Protein AF-A0A3A3A7U8-F1 (afdb_monomer_lite)

Radius of gyration: 15.56 Å; chains: 1; bounding box: 38×31×41 Å

pLDDT: mean 91.9, std 12.29, range [43.56, 98.62]

InterPro domains:
  IPR012312 Hemerythrin-like [P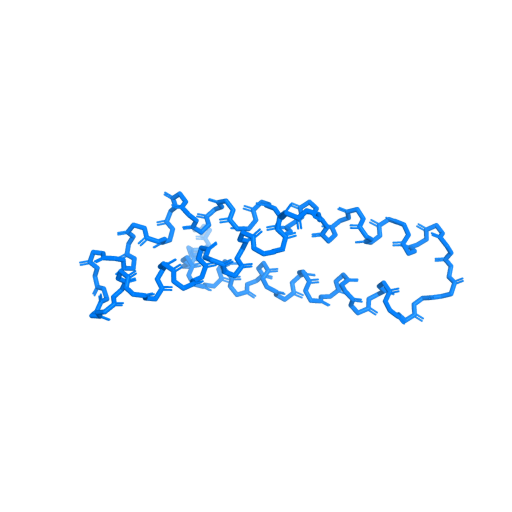F01814] (8-84)

Structure (mmCIF, N/CA/C/O backbone):
data_AF-A0A3A3A7U8-F1
#
_entry.id   AF-A0A3A3A7U8-F1
#
loop_
_atom_site.group_PDB
_atom_site.id
_atom_site.type_symbol
_atom_site.label_atom_id
_atom_site.label_alt_id
_atom_site.label_comp_id
_atom_site.label_asym_id
_atom_site.label_entity_id
_atom_site.label_seq_id
_atom_site.pdbx_PDB_ins_code
_atom_site.Cartn_x
_atom_site.Cartn_y
_atom_site.Cartn_z
_atom_site.occupancy
_atom_site.B_iso_or_equiv
_atom_site.auth_seq_id
_atom_site.auth_comp_id
_atom_site.auth_asym_id
_atom_site.auth_atom_id
_atom_site.pdbx_PDB_model_num
ATOM 1 N N . MET A 1 1 ? -22.915 21.911 -2.773 1.00 43.56 1 MET A N 1
ATOM 2 C CA . MET A 1 1 ? -22.876 20.445 -2.585 1.00 43.56 1 MET A CA 1
ATOM 3 C C . MET A 1 1 ? -21.745 20.165 -1.616 1.00 43.56 1 MET A C 1
ATOM 5 O O . MET A 1 1 ? -20.643 20.625 -1.880 1.00 43.56 1 MET A O 1
ATOM 9 N N . SER A 1 2 ? -22.014 19.525 -0.478 1.00 43.78 2 SER A N 1
ATOM 10 C CA . SER A 1 2 ? -20.938 19.030 0.391 1.00 43.78 2 SER A CA 1
ATOM 11 C C . SER A 1 2 ? -20.115 17.997 -0.392 1.00 43.78 2 SER A C 1
ATOM 13 O O . SER A 1 2 ? -20.713 17.275 -1.198 1.00 43.78 2 SER A O 1
ATOM 15 N N . PRO A 1 3 ? -18.784 17.923 -0.214 1.00 54.19 3 PRO A N 1
ATOM 16 C CA . PRO A 1 3 ? -18.003 16.881 -0.864 1.00 54.19 3 PRO A CA 1
ATOM 17 C C . PRO A 1 3 ? -18.541 15.515 -0.416 1.00 54.19 3 PRO A C 1
ATOM 19 O O . PRO A 1 3 ? -18.963 15.392 0.740 1.00 54.19 3 PRO A O 1
ATOM 22 N N . PRO A 1 4 ? -18.575 14.500 -1.296 1.00 57.31 4 PRO A N 1
ATOM 23 C CA . PRO A 1 4 ? -18.948 13.159 -0.879 1.00 57.31 4 PRO A CA 1
ATOM 24 C C . PRO A 1 4 ? -18.001 12.734 0.246 1.00 57.31 4 PRO A C 1
ATOM 26 O O . PRO A 1 4 ? -16.784 12.706 0.072 1.00 57.31 4 PRO A O 1
ATOM 29 N N . THR A 1 5 ? -18.553 12.447 1.422 1.00 59.94 5 THR A N 1
ATOM 30 C CA . THR A 1 5 ? -17.787 11.879 2.530 1.00 59.94 5 THR A CA 1
ATOM 31 C C . THR A 1 5 ? -17.481 10.428 2.176 1.00 59.94 5 THR A C 1
ATOM 33 O O . THR A 1 5 ? -18.287 9.542 2.463 1.00 59.94 5 THR A O 1
ATOM 36 N N . SER A 1 6 ? -16.358 10.186 1.495 1.00 79.81 6 SER A N 1
ATOM 37 C CA . SER A 1 6 ? -15.835 8.829 1.315 1.00 79.81 6 SER A CA 1
ATOM 38 C C . SER A 1 6 ? -15.587 8.228 2.696 1.00 79.81 6 SER A C 1
ATOM 40 O O . SER A 1 6 ? -14.948 8.863 3.539 1.00 79.81 6 SER A O 1
ATOM 42 N N . ASN A 1 7 ? -16.132 7.039 2.964 1.00 90.94 7 ASN A N 1
ATOM 43 C CA . ASN A 1 7 ? -15.820 6.349 4.210 1.00 90.94 7 ASN A CA 1
ATOM 44 C C . ASN A 1 7 ? -14.381 5.811 4.149 1.00 90.94 7 ASN A C 1
ATOM 46 O O . ASN A 1 7 ? -13.816 5.620 3.072 1.00 90.94 7 ASN A O 1
ATOM 50 N N . ILE A 1 8 ? -13.790 5.544 5.315 1.00 91.38 8 ILE A N 1
ATOM 51 C CA . ILE A 1 8 ? -12.409 5.050 5.399 1.00 91.38 8 ILE A CA 1
ATOM 52 C C . ILE A 1 8 ? -12.206 3.749 4.609 1.00 91.38 8 ILE A C 1
ATOM 54 O O . ILE A 1 8 ? -11.170 3.578 3.977 1.00 91.38 8 ILE A O 1
ATOM 58 N N . SER A 1 9 ? -13.207 2.863 4.570 1.00 92.44 9 SER A N 1
ATOM 59 C CA . SER A 1 9 ? -13.093 1.594 3.846 1.00 92.44 9 SER A CA 1
ATOM 60 C C . SER A 1 9 ? -13.031 1.775 2.328 1.00 92.44 9 SER A C 1
ATOM 62 O O . SER A 1 9 ? -12.343 1.014 1.653 1.00 92.44 9 SER A O 1
ATOM 64 N N . ASP A 1 10 ? -13.706 2.789 1.786 1.00 94.56 10 ASP A N 1
ATOM 65 C CA . ASP A 1 10 ? -13.656 3.121 0.364 1.00 94.56 10 ASP A CA 1
ATOM 66 C C . ASP A 1 10 ? -12.297 3.712 -0.007 1.00 94.56 10 ASP A C 1
ATOM 68 O O . ASP A 1 10 ? -11.746 3.349 -1.044 1.00 94.56 10 ASP A O 1
ATOM 72 N N . THR A 1 11 ? -11.722 4.542 0.869 1.00 93.81 11 THR A N 1
ATOM 73 C CA . THR A 1 11 ? -10.366 5.084 0.702 1.00 93.81 11 THR A CA 1
ATOM 74 C C . THR A 1 11 ? -9.316 3.969 0.691 1.00 93.81 11 THR A C 1
ATOM 76 O O . THR A 1 11 ? -8.540 3.884 -0.254 1.00 93.81 11 THR A O 1
ATOM 79 N N . ILE A 1 12 ? -9.354 3.052 1.663 1.00 95.25 12 ILE A N 1
ATOM 80 C CA . ILE A 1 12 ? -8.429 1.903 1.746 1.00 95.25 12 ILE A CA 1
ATOM 81 C C . ILE A 1 12 ? -8.537 1.009 0.504 1.00 95.25 12 ILE A C 1
ATOM 83 O O . ILE A 1 12 ? -7.538 0.672 -0.127 1.00 95.25 12 ILE A O 1
ATOM 87 N N . LYS A 1 13 ? -9.764 0.681 0.075 1.00 95.88 13 LYS A N 1
ATOM 88 C CA . LYS A 1 13 ? -9.982 -0.101 -1.155 1.00 95.88 13 LYS A CA 1
ATOM 89 C C . LYS A 1 13 ? -9.489 0.620 -2.404 1.00 95.88 13 LYS A C 1
ATOM 91 O O . LYS A 1 13 ? -9.114 -0.043 -3.369 1.00 95.88 13 LYS A O 1
ATOM 96 N N . GLN A 1 14 ? -9.564 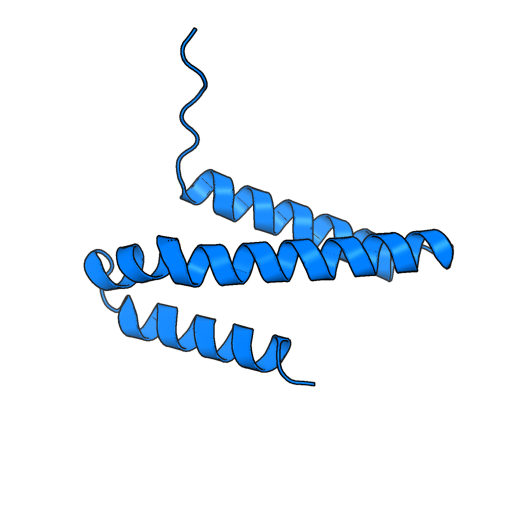1.947 -2.432 1.00 96.50 14 GLN A N 1
ATOM 97 C CA . GLN A 1 14 ? -9.072 2.722 -3.560 1.00 96.50 14 GLN A CA 1
ATOM 98 C C . GLN A 1 14 ? -7.544 2.692 -3.624 1.00 96.50 14 GLN A C 1
ATOM 100 O O . GLN A 1 14 ? -7.019 2.400 -4.697 1.00 96.50 14 GLN A O 1
ATOM 105 N N . ASP A 1 15 ? -6.862 2.884 -2.492 1.00 96.94 15 ASP A N 1
ATOM 106 C CA . ASP A 1 15 ? -5.402 2.758 -2.407 1.00 96.94 15 ASP A CA 1
ATOM 107 C C . ASP A 1 15 ? -4.945 1.356 -2.873 1.00 96.94 15 ASP A C 1
ATOM 109 O O . ASP A 1 15 ? -4.047 1.248 -3.707 1.00 96.94 15 ASP A O 1
ATOM 113 N N . HIS A 1 16 ? -5.620 0.272 -2.450 1.00 97.19 16 HIS A N 1
ATOM 114 C CA . HIS A 1 16 ? -5.304 -1.094 -2.913 1.00 97.19 16 HIS A CA 1
ATOM 115 C C . HIS A 1 16 ? -5.367 -1.232 -4.440 1.00 97.19 16 HIS A C 1
ATOM 117 O O . HIS A 1 16 ? -4.472 -1.812 -5.056 1.00 97.19 16 HIS A O 1
ATOM 123 N N . ARG A 1 17 ? -6.433 -0.714 -5.066 1.00 98.31 17 ARG A N 1
ATOM 124 C CA . ARG A 1 17 ? -6.614 -0.794 -6.527 1.00 98.31 17 ARG A CA 1
ATOM 125 C C . ARG A 1 17 ? -5.537 -0.017 -7.269 1.00 98.31 17 ARG A C 1
ATOM 127 O O . ARG A 1 17 ? -5.114 -0.439 -8.343 1.00 98.31 17 ARG A O 1
ATOM 134 N N . GLU A 1 18 ? -5.122 1.117 -6.719 1.00 97.88 18 GLU A N 1
ATOM 135 C CA . GLU A 1 18 ? -4.068 1.945 -7.291 1.00 97.88 18 GLU A CA 1
ATOM 136 C C . GLU A 1 18 ? -2.709 1.237 -7.219 1.00 97.88 18 GLU A C 1
ATOM 138 O O . GLU A 1 18 ? -2.061 1.064 -8.254 1.00 97.88 18 GLU A O 1
ATOM 143 N N . ILE A 1 19 ? -2.340 0.709 -6.049 1.00 98.06 19 ILE A N 1
ATOM 144 C CA . ILE A 1 19 ? -1.120 -0.090 -5.856 1.00 98.06 19 ILE A CA 1
ATOM 145 C C . ILE A 1 19 ? -1.102 -1.300 -6.809 1.00 98.06 19 ILE A C 1
ATOM 147 O O . ILE A 1 19 ? -0.109 -1.543 -7.501 1.00 98.06 19 ILE A O 1
ATOM 151 N N . GLU A 1 20 ? -2.219 -2.029 -6.924 1.00 98.31 20 GLU A N 1
ATOM 152 C CA . GLU A 1 20 ? -2.351 -3.159 -7.854 1.00 98.31 20 GLU A CA 1
ATOM 153 C C . GLU A 1 20 ? -2.197 -2.720 -9.322 1.00 98.31 20 GLU A C 1
ATOM 155 O O . GLU A 1 20 ? -1.610 -3.435 -10.139 1.00 98.31 20 GLU A O 1
ATOM 160 N N . SER A 1 21 ? -2.701 -1.534 -9.679 1.00 98.44 21 SER A N 1
ATOM 161 C CA . SER A 1 21 ? -2.563 -0.990 -11.033 1.00 98.44 21 SER A CA 1
ATOM 162 C C . SER A 1 21 ? -1.105 -0.702 -11.393 1.00 98.44 21 SER A C 1
ATOM 164 O O . SER A 1 21 ? -0.683 -1.009 -12.508 1.00 98.44 21 SER A O 1
ATOM 166 N N . TYR A 1 22 ? -0.308 -0.209 -10.440 1.00 98.50 22 TYR A N 1
ATOM 167 C CA . TYR A 1 22 ? 1.120 0.030 -10.640 1.00 98.50 22 TYR A CA 1
ATOM 168 C C . TYR A 1 22 ? 1.883 -1.274 -10.812 1.00 98.50 22 TYR A C 1
ATOM 170 O O . TYR A 1 22 ? 2.655 -1.406 -11.761 1.00 98.50 22 TYR A O 1
ATOM 178 N N . TYR A 1 23 ? 1.592 -2.275 -9.978 1.00 98.00 23 TYR A N 1
ATOM 179 C CA . TYR A 1 23 ? 2.160 -3.613 -10.129 1.00 98.00 23 TYR A CA 1
ATOM 180 C C . TYR A 1 23 ? 1.902 -4.201 -11.523 1.00 98.00 23 TYR A C 1
ATOM 182 O O . TYR A 1 23 ? 2.830 -4.692 -12.168 1.00 98.00 23 TYR A O 1
ATOM 190 N N . LYS A 1 24 ? 0.667 -4.089 -12.034 1.00 98.56 24 LYS A N 1
ATOM 191 C CA . LYS A 1 24 ? 0.314 -4.558 -13.386 1.00 98.56 24 LYS A CA 1
ATOM 192 C C . LYS A 1 24 ? 1.169 -3.906 -14.469 1.00 98.56 24 LYS A C 1
ATOM 194 O O . LYS A 1 24 ? 1.561 -4.596 -15.409 1.00 98.56 24 LYS A O 1
ATOM 199 N N . VAL A 1 25 ? 1.488 -2.615 -14.350 1.00 98.44 25 VAL A N 1
ATOM 200 C CA . VAL A 1 25 ? 2.384 -1.944 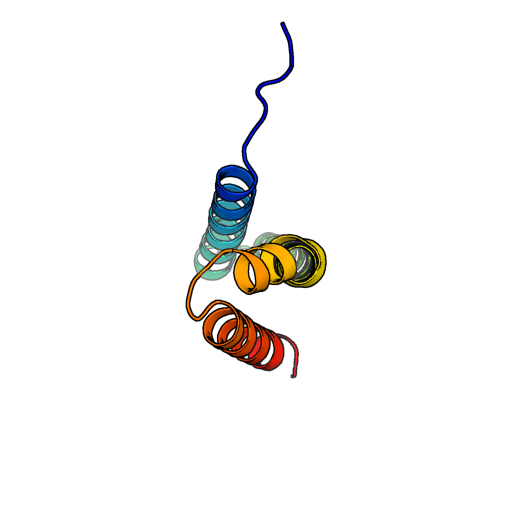-15.304 1.00 98.44 25 VAL A CA 1
ATOM 201 C C . VAL A 1 25 ? 3.814 -2.466 -15.172 1.00 98.44 25 VAL A C 1
ATOM 203 O O . VAL A 1 25 ? 4.400 -2.854 -16.180 1.00 98.44 25 VAL A O 1
ATOM 206 N N . ILE A 1 26 ? 4.342 -2.569 -13.946 1.00 98.44 26 ILE A N 1
ATOM 207 C CA . ILE A 1 26 ? 5.715 -3.037 -13.672 1.00 98.44 26 ILE A CA 1
ATOM 208 C C . ILE A 1 26 ? 6.002 -4.385 -14.347 1.00 98.44 26 ILE A C 1
ATOM 210 O O . ILE A 1 26 ? 7.075 -4.558 -14.928 1.00 98.44 26 ILE A O 1
ATOM 214 N N . ILE A 1 27 ? 5.054 -5.328 -14.284 1.00 98.12 27 ILE A N 1
ATOM 215 C CA . ILE A 1 27 ? 5.234 -6.685 -14.826 1.00 98.12 27 ILE A CA 1
ATOM 216 C C . ILE A 1 27 ? 4.914 -6.822 -16.321 1.00 98.12 27 ILE A C 1
ATOM 218 O O . ILE A 1 27 ? 5.224 -7.857 -16.908 1.00 98.12 27 ILE A O 1
ATOM 222 N N . SER A 1 28 ? 4.250 -5.836 -16.932 1.00 98.31 28 SER A N 1
ATOM 223 C CA . SER A 1 28 ? 3.774 -5.932 -18.321 1.00 98.31 28 SER A CA 1
ATOM 224 C C . SER A 1 28 ? 4.550 -5.058 -19.302 1.00 98.31 28 SER A C 1
ATOM 226 O O . SER A 1 28 ? 4.634 -5.408 -20.483 1.00 98.31 28 SER A O 1
ATOM 228 N N . THR A 1 29 ? 5.124 -3.943 -18.841 1.00 98.12 29 THR A N 1
ATOM 229 C CA . THR A 1 29 ? 5.873 -3.034 -19.711 1.00 98.12 29 THR A CA 1
ATOM 230 C C . THR A 1 29 ? 7.216 -3.625 -20.149 1.00 98.12 29 THR A C 1
ATOM 232 O O . THR A 1 29 ? 7.830 -4.440 -19.459 1.00 98.12 29 THR A O 1
ATOM 235 N N . ARG A 1 30 ? 7.673 -3.209 -21.334 1.00 98.19 30 ARG A N 1
ATOM 236 C CA . ARG A 1 30 ? 9.023 -3.481 -21.861 1.00 98.19 30 ARG A CA 1
ATOM 237 C C . ARG A 1 30 ? 9.908 -2.233 -21.860 1.00 98.19 30 ARG A C 1
ATOM 239 O O . ARG A 1 30 ? 11.065 -2.319 -22.260 1.00 98.19 30 ARG A O 1
ATOM 246 N N . ASP A 1 31 ? 9.355 -1.092 -21.461 1.00 98.62 31 ASP A N 1
ATOM 247 C CA . ASP A 1 31 ? 10.068 0.172 -21.339 1.00 98.62 31 ASP A CA 1
ATOM 248 C C . ASP A 1 31 ? 10.685 0.268 -19.934 1.00 98.62 31 ASP A C 1
ATOM 250 O O . ASP A 1 31 ? 9.984 0.202 -18.922 1.00 98.62 31 ASP A O 1
ATOM 254 N N . ALA A 1 32 ? 12.014 0.385 -19.874 1.00 98.44 32 ALA A N 1
ATOM 255 C CA . ALA A 1 32 ? 12.765 0.428 -18.622 1.00 98.44 32 ALA A CA 1
ATOM 256 C C . ALA A 1 32 ? 12.505 1.712 -17.813 1.00 98.44 32 ALA A C 1
ATOM 258 O O . ALA A 1 32 ? 12.484 1.667 -16.577 1.00 98.44 32 ALA A O 1
ATOM 259 N N . ASP A 1 33 ? 12.267 2.838 -18.487 1.00 98.62 33 ASP A N 1
ATOM 260 C CA . ASP A 1 33 ? 11.973 4.111 -17.829 1.00 98.62 33 ASP A CA 1
ATOM 261 C C . ASP A 1 33 ? 10.563 4.071 -17.233 1.00 98.62 33 ASP A C 1
ATOM 263 O O . ASP A 1 33 ? 10.343 4.479 -16.087 1.00 98.62 33 ASP A O 1
ATOM 267 N N . GLU A 1 34 ? 9.607 3.505 -17.976 1.00 98.44 34 GLU A N 1
ATOM 268 C CA . GLU A 1 34 ? 8.254 3.277 -17.470 1.00 98.44 34 GLU A CA 1
ATOM 269 C C . GLU A 1 34 ? 8.262 2.319 -16.275 1.00 98.44 34 GLU A C 1
ATOM 271 O O . GLU A 1 34 ? 7.673 2.632 -15.237 1.00 98.44 34 GLU A O 1
ATOM 276 N N . GLN A 1 35 ? 8.975 1.193 -16.382 1.00 98.50 35 GLN A N 1
ATOM 277 C CA . GLN A 1 35 ? 9.098 0.228 -15.291 1.00 98.50 35 GLN A CA 1
ATOM 278 C C . GLN A 1 35 ? 9.646 0.892 -14.024 1.00 98.50 35 GLN A C 1
ATOM 280 O O . GLN A 1 35 ? 9.042 0.763 -12.959 1.00 98.50 35 GLN A O 1
ATOM 285 N N . THR A 1 36 ? 10.733 1.658 -14.145 1.00 98.62 36 THR A N 1
ATOM 286 C CA . THR A 1 36 ? 11.349 2.370 -13.016 1.00 98.62 36 THR A CA 1
ATOM 287 C C . THR A 1 36 ? 10.380 3.377 -12.394 1.00 98.62 36 THR A C 1
ATOM 289 O O . THR A 1 36 ? 10.241 3.451 -11.171 1.00 98.62 36 THR A O 1
ATOM 292 N N . ARG A 1 37 ? 9.652 4.144 -13.217 1.00 98.62 37 ARG A N 1
ATOM 293 C CA . ARG A 1 37 ? 8.669 5.118 -12.722 1.00 98.62 37 ARG A CA 1
ATOM 294 C C . ARG A 1 37 ? 7.568 4.443 -11.909 1.00 98.62 37 ARG A C 1
ATOM 296 O O . ARG A 1 37 ? 7.246 4.915 -10.820 1.00 98.62 37 ARG A O 1
ATOM 303 N N . PHE A 1 38 ? 7.004 3.346 -12.409 1.00 98.62 38 PHE A N 1
ATOM 304 C CA . PHE A 1 38 ? 5.935 2.639 -11.704 1.00 98.62 38 PHE A CA 1
ATOM 305 C C . PHE A 1 38 ? 6.438 1.862 -10.482 1.00 98.62 38 PHE A C 1
ATOM 307 O O . PHE A 1 38 ? 5.713 1.804 -9.495 1.00 98.62 38 PHE A O 1
ATOM 314 N N . GLN A 1 39 ? 7.675 1.353 -10.479 1.00 98.31 39 GLN A N 1
ATOM 315 C CA . GLN A 1 39 ? 8.312 0.792 -9.276 1.00 98.31 39 GLN A CA 1
ATOM 316 C C . GLN A 1 39 ? 8.430 1.830 -8.155 1.00 98.31 39 GLN A C 1
ATO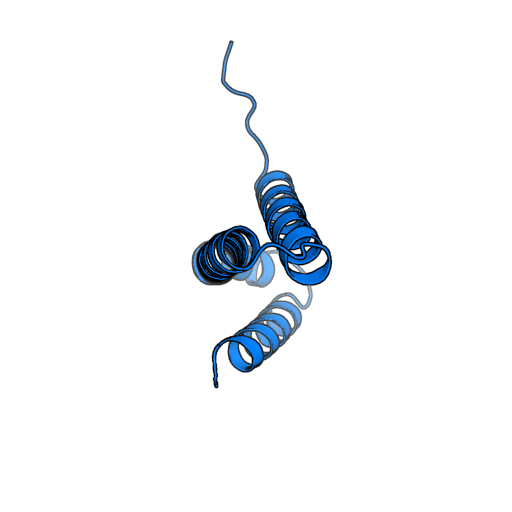M 318 O O . GLN A 1 39 ? 8.110 1.536 -7.001 1.00 98.31 39 GLN A O 1
ATOM 323 N N . ASN A 1 40 ? 8.826 3.059 -8.497 1.00 98.19 40 ASN A N 1
ATOM 324 C CA . ASN A 1 40 ? 8.893 4.155 -7.533 1.00 98.19 40 ASN A CA 1
ATOM 325 C C . ASN A 1 40 ? 7.499 4.512 -6.999 1.00 98.19 40 ASN A C 1
ATOM 327 O O . ASN A 1 40 ? 7.328 4.616 -5.788 1.00 98.19 40 ASN A O 1
ATOM 331 N N . MET A 1 41 ? 6.496 4.644 -7.877 1.00 98.19 41 MET A N 1
ATOM 332 C CA . MET A 1 41 ? 5.112 4.919 -7.459 1.00 98.19 41 MET A CA 1
ATOM 333 C C . MET A 1 41 ? 4.542 3.806 -6.575 1.00 98.19 41 MET A C 1
ATOM 335 O O . MET A 1 41 ? 3.961 4.093 -5.535 1.00 98.19 41 MET A O 1
ATOM 339 N N . PHE A 1 42 ? 4.760 2.541 -6.940 1.00 97.69 42 PHE A N 1
ATOM 340 C CA . PHE A 1 42 ? 4.354 1.387 -6.139 1.00 97.69 42 PHE A CA 1
ATOM 341 C C . PHE A 1 42 ? 4.973 1.431 -4.740 1.00 97.69 42 PHE A C 1
ATOM 343 O O . PHE A 1 42 ? 4.257 1.301 -3.752 1.00 97.69 42 PHE A O 1
ATOM 350 N N . THR A 1 43 ? 6.285 1.668 -4.652 1.00 96.06 43 THR A N 1
ATOM 351 C CA . THR A 1 43 ? 7.002 1.745 -3.370 1.00 96.06 43 THR A CA 1
ATOM 352 C C . THR A 1 43 ? 6.456 2.866 -2.488 1.00 96.06 43 THR A C 1
ATOM 354 O O . THR A 1 43 ? 6.194 2.649 -1.305 1.00 96.06 43 THR A O 1
ATOM 357 N N . TRP A 1 44 ? 6.258 4.059 -3.056 1.00 96.94 44 TRP A N 1
ATOM 358 C CA . TRP A 1 44 ? 5.748 5.212 -2.314 1.00 96.94 44 TRP A CA 1
ATOM 359 C C . TRP A 1 44 ? 4.318 5.011 -1.821 1.00 96.94 44 TRP A C 1
ATOM 361 O O . TRP A 1 44 ? 4.045 5.256 -0.643 1.00 96.94 44 TRP A O 1
ATOM 371 N N . GLU A 1 45 ? 3.418 4.550 -2.690 1.00 96.88 45 GLU A N 1
ATOM 372 C CA . GLU A 1 45 ? 2.019 4.362 -2.312 1.00 96.88 45 GLU A CA 1
ATOM 373 C C . GLU A 1 45 ? 1.837 3.213 -1.324 1.00 96.88 45 GLU A C 1
ATOM 375 O O . GLU A 1 45 ? 1.093 3.370 -0.359 1.00 96.88 45 GLU A O 1
ATOM 380 N N . LEU A 1 46 ? 2.568 2.105 -1.486 1.00 95.62 46 LEU A N 1
ATOM 381 C CA . LEU A 1 46 ? 2.533 1.002 -0.527 1.00 95.62 46 LEU A CA 1
ATOM 382 C C . LEU A 1 46 ? 3.009 1.453 0.861 1.00 95.62 46 LEU A C 1
ATOM 384 O O . LEU A 1 46 ? 2.335 1.195 1.854 1.00 95.62 46 LEU A O 1
ATOM 388 N N . ALA A 1 47 ? 4.116 2.200 0.939 1.00 94.44 47 ALA A N 1
ATOM 389 C CA . ALA A 1 47 ? 4.616 2.723 2.209 1.00 94.44 47 ALA A CA 1
ATOM 390 C C . ALA A 1 47 ? 3.624 3.695 2.874 1.00 94.44 47 ALA A C 1
ATOM 392 O O . ALA A 1 47 ? 3.364 3.595 4.076 1.00 94.44 47 ALA A O 1
ATOM 393 N N . ARG A 1 48 ? 3.046 4.628 2.101 1.00 95.56 48 ARG A N 1
ATOM 394 C CA . ARG A 1 48 ? 2.030 5.575 2.592 1.00 95.56 48 ARG A CA 1
ATOM 395 C C . ARG A 1 48 ? 0.800 4.839 3.119 1.00 95.56 48 ARG A C 1
ATOM 397 O O . ARG A 1 48 ? 0.291 5.195 4.183 1.00 95.56 48 ARG A O 1
ATOM 404 N N . HIS A 1 49 ? 0.341 3.836 2.379 1.00 96.00 49 HIS A N 1
ATOM 405 C CA . HIS A 1 49 ? -0.820 3.031 2.714 1.00 96.00 49 HIS A CA 1
ATOM 406 C C . HIS A 1 49 ? -0.616 2.251 4.019 1.00 96.00 49 HIS A C 1
ATOM 408 O O . HIS A 1 49 ? -1.363 2.474 4.971 1.00 96.00 49 HIS A O 1
ATOM 414 N N . SER A 1 50 ? 0.453 1.451 4.116 1.00 95.25 50 SER A N 1
ATOM 415 C CA . SER A 1 5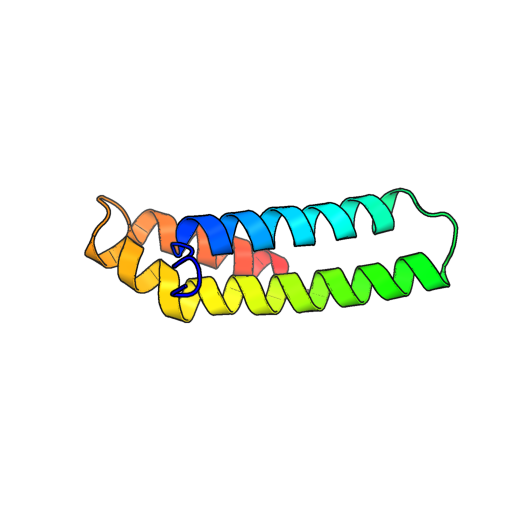0 ? 0.745 0.645 5.310 1.00 95.25 50 SER A CA 1
ATOM 416 C C . SER A 1 50 ? 0.887 1.500 6.574 1.00 95.25 50 SER A C 1
ATOM 418 O O . SER A 1 50 ? 0.359 1.153 7.629 1.00 95.25 50 SER A O 1
ATOM 420 N N . VAL A 1 51 ? 1.543 2.665 6.487 1.00 94.50 51 VAL A N 1
ATOM 421 C CA . VAL A 1 51 ? 1.641 3.597 7.627 1.00 94.50 51 VAL A CA 1
ATOM 422 C C . VAL A 1 51 ? 0.273 4.186 7.990 1.00 94.50 51 VAL A C 1
ATOM 424 O O . VAL A 1 51 ? -0.043 4.334 9.172 1.00 94.50 51 VAL A O 1
ATOM 427 N N . GLY A 1 52 ? -0.554 4.519 6.997 1.00 95.44 52 GLY A N 1
ATOM 428 C CA . GLY A 1 52 ? -1.915 5.009 7.220 1.00 95.44 52 GLY A CA 1
ATOM 429 C C . GLY A 1 52 ? -2.788 3.992 7.954 1.00 95.44 52 GLY A C 1
ATOM 430 O O . GLY A 1 52 ? -3.513 4.356 8.885 1.00 95.44 52 GLY A O 1
ATOM 431 N N . GLU A 1 53 ? -2.677 2.716 7.593 1.00 96.69 53 GLU A N 1
ATOM 432 C CA . GLU A 1 53 ? -3.369 1.634 8.284 1.00 96.69 53 GLU A CA 1
ATOM 433 C C . GLU A 1 53 ? -2.920 1.515 9.741 1.00 96.69 53 GLU A C 1
ATOM 435 O O . GLU A 1 53 ? -3.757 1.529 10.644 1.00 96.69 53 GLU A O 1
ATOM 440 N N . GLU A 1 54 ? -1.611 1.514 9.995 1.00 95.44 54 GLU A N 1
ATOM 441 C CA . GLU A 1 54 ? -1.071 1.399 11.351 1.00 95.44 54 GLU A CA 1
ATOM 442 C C . GLU A 1 54 ? -1.450 2.562 12.274 1.00 95.44 54 GLU A C 1
ATOM 444 O O . GLU A 1 54 ? -1.669 2.344 13.471 1.00 95.44 54 GLU A O 1
ATOM 449 N N . LEU A 1 55 ? -1.508 3.785 11.738 1.00 96.00 55 LEU A N 1
ATOM 450 C CA . LEU A 1 55 ? -1.792 4.994 12.512 1.00 96.00 55 LEU A CA 1
ATOM 451 C C . LEU A 1 55 ? -3.289 5.249 12.712 1.00 96.00 55 LEU A C 1
ATOM 453 O O . LEU A 1 55 ? -3.668 5.853 13.717 1.00 96.00 55 LEU A O 1
ATOM 457 N N . VAL A 1 56 ? -4.138 4.838 11.763 1.00 95.38 56 VAL A N 1
ATOM 458 C CA . VAL A 1 56 ? -5.558 5.230 11.738 1.00 95.38 56 VAL A CA 1
ATOM 459 C C . VAL A 1 56 ? -6.493 4.028 11.773 1.00 95.38 56 VAL A C 1
ATOM 461 O O . VAL A 1 56 ? -7.418 4.000 12.588 1.00 95.38 56 VAL A O 1
ATOM 464 N N . LEU A 1 57 ? -6.281 3.039 10.903 1.00 96.00 57 LEU A N 1
ATOM 465 C CA . LEU A 1 57 ? -7.216 1.927 10.734 1.00 96.00 57 LEU A CA 1
ATOM 466 C C . LEU A 1 57 ? -7.084 0.889 11.853 1.00 96.00 57 LEU A C 1
ATOM 468 O O . LEU A 1 57 ? -8.087 0.518 12.462 1.00 96.00 57 LEU A O 1
ATOM 472 N N . TYR A 1 58 ? -5.864 0.449 12.158 1.00 97.25 58 TYR A N 1
ATOM 473 C CA . TYR A 1 58 ? -5.607 -0.610 13.133 1.00 97.25 58 TYR A CA 1
ATOM 474 C C . TYR A 1 58 ? -6.119 -0.267 14.538 1.00 97.25 58 TYR A C 1
ATOM 476 O O . TYR A 1 58 ? -6.833 -1.098 15.100 1.00 97.25 58 TYR A O 1
ATOM 484 N N . PRO A 1 59 ? -5.928 0.957 15.079 1.00 97.31 59 PRO A N 1
ATOM 485 C CA . PRO A 1 59 ? -6.529 1.326 16.363 1.00 97.31 59 PRO A CA 1
ATOM 486 C C . PRO A 1 59 ? -8.062 1.215 16.378 1.00 97.31 59 PRO A C 1
ATOM 488 O O . PRO A 1 59 ? -8.661 0.894 17.406 1.00 97.31 59 PRO A O 1
ATOM 491 N N . ALA A 1 60 ? -8.723 1.481 15.245 1.00 96.19 60 ALA A N 1
ATOM 492 C CA . ALA A 1 60 ? -10.170 1.333 15.128 1.00 96.19 60 ALA A CA 1
ATOM 493 C C . ALA A 1 60 ? -10.584 -0.145 15.039 1.00 96.19 60 ALA A C 1
ATOM 495 O O . ALA A 1 60 ? -11.542 -0.543 15.703 1.00 96.19 60 ALA A O 1
ATOM 496 N N . ILE A 1 61 ? -9.859 -0.961 14.270 1.00 97.19 61 ILE A N 1
ATOM 497 C CA . ILE A 1 61 ? -10.103 -2.407 14.173 1.00 97.19 61 ILE A CA 1
ATOM 498 C C . ILE A 1 61 ? -9.943 -3.065 15.547 1.00 97.19 61 ILE A C 1
ATOM 500 O O . ILE A 1 61 ? -10.867 -3.725 16.013 1.00 97.19 61 ILE A O 1
ATOM 504 N N . GLU A 1 62 ? -8.834 -2.811 16.240 1.00 97.69 62 GLU A N 1
ATOM 505 C CA . GLU A 1 62 ? -8.544 -3.359 17.572 1.00 97.69 62 GLU A CA 1
ATOM 506 C C . GLU A 1 62 ? -9.618 -3.001 18.607 1.00 97.69 62 GLU A C 1
ATOM 508 O O . GLU A 1 62 ? -9.934 -3.800 19.488 1.00 97.69 62 GLU A O 1
ATOM 513 N N . LYS A 1 63 ? -10.205 -1.804 18.496 1.00 97.38 63 LYS A N 1
ATOM 514 C CA . LYS A 1 63 ? -11.219 -1.317 19.435 1.00 97.38 63 LYS A CA 1
ATOM 515 C C . LYS A 1 63 ? -12.625 -1.845 19.155 1.00 97.38 63 LYS A C 1
ATOM 517 O O . LYS A 1 63 ? -13.397 -2.027 20.097 1.00 97.38 63 LYS A O 1
ATOM 522 N N . TYR A 1 64 ? -12.996 -2.005 17.885 1.00 96.38 64 TYR A N 1
ATOM 523 C CA . TYR A 1 64 ? -14.396 -2.210 17.494 1.00 96.38 64 TYR A CA 1
ATOM 524 C C . TYR A 1 64 ? -14.681 -3.561 16.831 1.00 96.38 64 TYR A C 1
ATOM 526 O O . TYR A 1 64 ? -15.849 -3.938 16.723 1.00 96.38 64 TYR A O 1
ATOM 534 N N . VAL A 1 65 ? -13.658 -4.299 16.398 1.00 95.44 65 VAL A N 1
ATOM 535 C CA . VAL A 1 65 ? -13.805 -5.593 15.721 1.00 95.44 65 VAL A CA 1
ATOM 536 C C . VAL A 1 65 ? -13.394 -6.714 16.671 1.00 95.44 65 VAL A C 1
ATOM 538 O O . VAL A 1 65 ? -12.360 -6.649 17.334 1.00 95.44 65 VAL A O 1
ATOM 541 N N . ARG A 1 66 ? -14.220 -7.764 16.753 1.00 96.50 66 ARG A N 1
ATOM 542 C CA . ARG A 1 66 ? -13.872 -8.975 17.507 1.00 96.50 66 ARG A CA 1
ATOM 543 C C . ARG A 1 66 ? -12.623 -9.601 16.890 1.00 96.50 66 ARG A C 1
ATOM 545 O O . ARG A 1 66 ? -12.543 -9.691 15.672 1.00 96.50 66 ARG A O 1
ATOM 552 N N . ASP A 1 67 ? -11.674 -9.996 17.732 1.00 95.56 67 ASP A N 1
ATOM 553 C CA . ASP A 1 67 ? -10.371 -10.537 17.319 1.00 95.56 67 ASP A CA 1
ATOM 554 C C . ASP A 1 67 ? -9.516 -9.532 16.515 1.00 95.56 67 ASP A C 1
ATOM 556 O O . ASP A 1 67 ? -8.534 -9.896 15.873 1.00 95.56 67 ASP A O 1
ATOM 560 N N . GLY A 1 68 ? -9.846 -8.233 16.597 1.00 96.00 68 GLY A N 1
ATOM 561 C CA . GLY A 1 68 ? -9.166 -7.172 15.854 1.00 96.00 68 GLY A CA 1
ATOM 562 C C . GLY A 1 68 ? -7.667 -7.069 16.147 1.00 96.00 68 GLY A C 1
ATOM 563 O O . GLY A 1 68 ? -6.902 -6.793 15.236 1.00 96.00 68 GLY A O 1
ATOM 564 N N . ILE A 1 69 ? -7.238 -7.361 17.379 1.00 96.44 69 ILE A N 1
ATOM 565 C CA . ILE A 1 69 ? -5.814 -7.389 17.763 1.00 96.44 69 ILE A CA 1
ATOM 566 C C . ILE A 1 69 ? -5.055 -8.509 17.043 1.00 96.44 69 ILE A C 1
ATOM 568 O O . ILE A 1 69 ? -3.912 -8.321 16.639 1.00 96.44 69 ILE A O 1
ATOM 572 N N . GLU A 1 70 ? -5.659 -9.689 16.891 1.00 96.69 70 GLU A N 1
ATOM 573 C CA . GLU A 1 70 ? -5.016 -10.793 16.172 1.00 96.69 70 GLU A CA 1
ATOM 574 C C . GLU A 1 70 ? -4.878 -10.450 14.685 1.00 96.69 70 GLU A C 1
ATOM 576 O O . GLU A 1 70 ? -3.802 -10.627 14.114 1.00 96.69 70 GLU A O 1
ATOM 581 N N . ALA A 1 71 ? -5.933 -9.876 14.095 1.00 94.25 71 ALA A N 1
ATOM 582 C CA . ALA A 1 71 ? -5.931 -9.428 12.707 1.00 94.25 71 ALA A CA 1
ATOM 583 C C . ALA A 1 71 ? -4.853 -8.362 12.439 1.00 94.25 71 ALA A C 1
ATOM 585 O O . ALA A 1 71 ? -4.020 -8.549 11.558 1.00 94.25 71 ALA A O 1
ATOM 586 N N . THR A 1 72 ? -4.795 -7.286 13.231 1.00 96.44 72 THR A N 1
ATOM 587 C CA . THR A 1 72 ? -3.813 -6.211 13.003 1.00 96.44 72 THR A CA 1
ATOM 588 C C . THR A 1 72 ? -2.380 -6.651 13.287 1.00 96.44 72 THR A C 1
ATOM 590 O O . THR A 1 72 ? -1.457 -6.194 12.616 1.00 96.44 72 THR A O 1
ATOM 593 N N . ASN A 1 73 ? -2.156 -7.562 14.241 1.00 95.62 73 ASN A N 1
ATOM 594 C CA . ASN A 1 73 ? -0.827 -8.130 14.479 1.00 95.62 73 ASN A CA 1
ATOM 595 C C . ASN A 1 73 ? -0.347 -8.985 13.308 1.00 95.62 73 ASN A C 1
ATOM 597 O O . ASN A 1 73 ? 0.832 -8.918 12.957 1.00 95.62 73 ASN A O 1
ATOM 601 N N . LYS A 1 74 ? -1.245 -9.772 12.708 1.00 93.06 74 LYS A N 1
ATOM 602 C CA . LYS A 1 74 ? -0.937 -10.528 11.497 1.00 93.06 74 LYS A CA 1
ATOM 603 C C . LYS A 1 74 ? -0.547 -9.577 10.361 1.00 93.06 74 LYS A C 1
ATOM 605 O O . LYS A 1 74 ? 0.529 -9.740 9.794 1.00 93.06 74 LYS A O 1
ATOM 610 N N . ASP A 1 75 ? -1.348 -8.547 10.104 1.00 91.88 75 ASP A N 1
ATOM 611 C CA . ASP A 1 75 ? -1.078 -7.608 9.009 1.00 91.88 75 ASP A CA 1
ATOM 612 C C . ASP A 1 75 ? 0.218 -6.803 9.247 1.00 91.88 75 ASP A C 1
ATOM 614 O O . ASP A 1 75 ? 1.004 -6.590 8.325 1.00 91.88 75 ASP A O 1
ATOM 618 N N . ARG A 1 76 ? 0.535 -6.428 10.500 1.00 93.19 76 ARG A N 1
ATOM 619 C CA . ARG A 1 76 ? 1.841 -5.826 10.851 1.00 93.19 76 ARG A CA 1
ATOM 620 C C . ARG A 1 76 ? 3.016 -6.754 10.542 1.00 93.19 76 ARG A C 1
ATOM 622 O O . ARG A 1 76 ? 4.047 -6.278 10.071 1.00 93.19 76 ARG A O 1
ATOM 629 N N . GLN A 1 77 ? 2.888 -8.053 10.813 1.00 92.06 77 GLN A N 1
ATOM 630 C CA . GLN A 1 77 ? 3.936 -9.026 10.483 1.00 92.06 77 GLN A CA 1
ATOM 631 C C . GLN A 1 77 ? 4.119 -9.140 8.968 1.00 92.06 77 GLN A C 1
ATOM 633 O O . GLN A 1 77 ? 5.253 -9.140 8.494 1.00 92.06 77 GLN A O 1
ATOM 638 N N . GLU A 1 78 ? 3.025 -9.170 8.205 1.00 88.94 78 GLU A N 1
ATOM 639 C CA . GLU A 1 78 ? 3.075 -9.177 6.739 1.00 88.94 78 GLU A CA 1
ATOM 640 C C . GLU A 1 78 ? 3.755 -7.906 6.195 1.00 88.94 78 GLU A C 1
ATOM 642 O O . GLU A 1 78 ? 4.661 -7.997 5.365 1.00 88.94 78 GLU A O 1
ATOM 647 N N . HIS A 1 79 ? 3.423 -6.726 6.729 1.00 88.12 79 HIS A N 1
ATOM 648 C CA . HIS A 1 79 ? 4.102 -5.471 6.382 1.00 88.12 79 HIS A CA 1
ATOM 649 C C . HIS A 1 79 ? 5.588 -5.465 6.751 1.00 88.12 79 HIS A C 1
ATOM 651 O O . HIS A 1 79 ? 6.409 -4.939 5.998 1.00 88.12 79 HIS A O 1
ATOM 657 N N . GLN A 1 80 ? 5.959 -6.052 7.891 1.00 86.06 80 GLN A N 1
ATOM 658 C CA . GLN A 1 80 ? 7.355 -6.128 8.314 1.00 86.06 80 GLN A CA 1
ATOM 659 C C . GLN A 1 80 ? 8.189 -6.988 7.359 1.00 86.06 80 GLN A C 1
ATOM 661 O O . GLN A 1 80 ? 9.286 -6.573 6.990 1.00 86.06 80 GLN A O 1
ATOM 666 N N . VAL A 1 81 ? 7.645 -8.118 6.894 1.00 83.31 81 VAL A N 1
ATOM 667 C CA . VAL A 1 81 ? 8.292 -8.976 5.884 1.00 83.31 81 VAL A CA 1
ATOM 668 C C . VAL A 1 81 ? 8.525 -8.227 4.572 1.00 83.31 81 VAL A C 1
ATOM 670 O O . VAL A 1 81 ? 9.549 -8.427 3.933 1.00 83.31 81 VAL A O 1
ATOM 673 N N . VAL A 1 82 ? 7.601 -7.353 4.166 1.00 77.62 82 VAL A N 1
ATOM 674 C CA . VAL A 1 82 ? 7.761 -6.541 2.946 1.00 77.62 82 VAL A CA 1
ATOM 675 C C . VAL A 1 82 ? 8.772 -5.403 3.138 1.00 77.62 82 VAL A C 1
ATOM 677 O O . VAL A 1 82 ? 9.441 -5.006 2.185 1.00 77.62 82 VAL A O 1
ATOM 680 N N . ARG A 1 83 ? 8.881 -4.851 4.354 1.00 76.88 83 ARG A N 1
ATOM 681 C CA . ARG A 1 83 ? 9.770 -3.720 4.661 1.00 76.88 83 ARG A CA 1
ATOM 682 C C . ARG A 1 83 ? 11.232 -4.131 4.832 1.00 76.88 83 ARG A C 1
ATOM 684 O O . ARG A 1 83 ? 12.119 -3.323 4.557 1.00 76.88 83 ARG A O 1
ATOM 691 N N . GLU A 1 84 ? 11.483 -5.317 5.371 1.00 69.06 84 GLU A N 1
ATOM 692 C CA . GLU A 1 84 ? 12.836 -5.791 5.657 1.00 69.06 84 GLU A CA 1
ATOM 693 C C . GLU A 1 84 ? 13.471 -6.415 4.395 1.00 69.06 84 GLU A C 1
ATOM 695 O O . GLU A 1 84 ? 12.846 -7.272 3.772 1.00 69.06 84 GLU A O 1
ATOM 700 N N . PRO A 1 85 ? 14.671 -5.958 3.976 1.00 52.50 85 PRO A N 1
ATOM 701 C CA . PRO A 1 85 ? 15.383 -6.494 2.814 1.00 52.50 85 PRO A CA 1
ATOM 702 C C . PRO A 1 85 ? 16.013 -7.872 3.057 1.00 52.50 85 PRO A C 1
ATOM 704 O O . PRO A 1 85 ? 16.407 -8.164 4.211 1.00 52.50 85 PRO A O 1
#

Sequence (85 aa):
MSPPTSNISDTIKQDHREIESYYKVIISTRDADEQTRFQNMFTWELARHSVGEELVLYPAIEKYVRDGIEATNKDRQEHQVVREP

Secondary structure (DSSP, 8-state):
-PPP---HHHHHHHHHHHHHHHHHHHHH---HHHHHHHHHHHHHHHHHHHHHIIIIIHHHHHHHSTTHHHHHHHHHHHHHHHH--

Foldseek 3Di:
DPPPPDDPVNVLVVLVVLLVVLVVQLVPDPDPVSNVVSVVV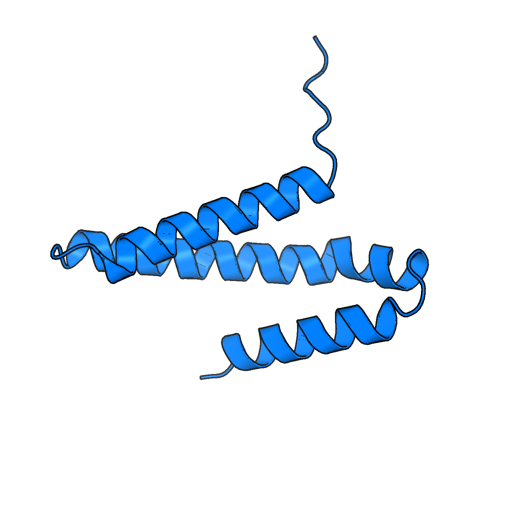NVVSVVVSLVCCVVPVLVVQVVPPVCSVVVVVVVVVVVVVVVDD

Organism: NCBI:txid2070753